Protein 1FYN (pdb70)

B-factor: mean 14.27, std 10.81, range [2.0, 55.13]

Structure (mmCIF, N/CA/C/O backbone):
data_1FYN
#
_entry.id   1FYN
#
_cell.length_a   42.000
_cell.length_b   43.300
_cell.length_c   65.400
_cell.angle_alpha   90.00
_cell.angle_beta   90.00
_cell.angle_gamma   90.00
#
_symmetry.space_group_name_H-M   'I 2 2 2'
#
loop_
_entity.id
_entity.type
_entity.pdbx_description
1 polymer 'PHOSPHOTRANSFERASE FYN'
2 polymer 3BP-2
3 water water
#
loop_
_atom_site.group_PDB
_atom_site.id
_atom_site.type_symbol
_atom_site.label_atom_id
_atom_site.label_alt_id
_atom_site.label_comp_id
_atom_site.label_asym_id
_atom_site.label_entity_id
_atom_site.label_seq_id
_atom_site.pdbx_PDB_ins_code
_atom_site.Cartn_x
_atom_site.Cartn_y
_atom_site.Cartn_z
_atom_site.occupancy
_atom_site.B_iso_or_equiv
_atom_site.auth_seq_id
_atom_site.auth_comp_id
_atom_site.auth_asym_id
_atom_site.auth_atom_id
_atom_site.pdbx_PDB_model_num
ATOM 1 N N . GLY A 1 1 ? -2.272 9.964 24.700 1.00 23.03 81 GLY A N 1
ATOM 2 C CA . GLY A 1 1 ? -3.415 9.434 25.472 1.00 21.77 81 GLY A CA 1
ATOM 3 C C . GLY A 1 1 ? -4.220 8.519 24.583 1.00 21.56 81 GLY A C 1
ATOM 4 O O . GLY A 1 1 ? -4.773 8.957 23.587 1.00 25.34 81 GLY A O 1
ATOM 5 N N . THR A 1 2 ? -4.325 7.264 24.991 1.00 21.09 82 THR A N 1
ATOM 6 C CA . THR A 1 2 ? -5.003 6.186 24.269 1.00 16.07 82 THR A CA 1
ATOM 7 C C . THR A 1 2 ? -4.162 5.721 23.088 1.00 13.19 82 THR A C 1
ATOM 8 O O . THR A 1 2 ? -3.826 4.550 23.010 1.00 14.65 82 THR A O 1
ATOM 12 N N . GLY A 1 3 ? -3.765 6.638 22.212 1.00 12.33 83 GLY A N 1
ATOM 13 C CA . GLY A 1 3 ? -2.935 6.282 21.067 1.00 11.74 83 GLY A CA 1
ATOM 14 C C . GLY A 1 3 ? -1.523 5.869 21.481 1.00 14.41 83 GLY A C 1
ATOM 15 O O . GLY A 1 3 ? -0.903 6.513 22.330 1.00 14.27 83 GLY A O 1
ATOM 16 N N . VAL A 1 4 ? -1.013 4.789 20.896 1.00 14.31 84 VAL A N 1
ATOM 17 C CA . VAL A 1 4 ? 0.319 4.294 21.231 1.00 12.18 84 VAL A CA 1
ATOM 18 C C . VAL A 1 4 ? 1.341 4.921 20.277 1.00 11.55 84 VAL A C 1
ATOM 19 O O . VAL A 1 4 ? 1.069 5.037 19.086 1.00 11.66 84 VAL A O 1
ATOM 23 N N . THR A 1 5 ? 2.492 5.351 20.805 1.00 11.20 85 THR A N 1
ATOM 24 C CA . THR A 1 5 ? 3.525 5.970 19.974 1.00 11.79 85 THR A CA 1
ATOM 25 C C . THR A 1 5 ? 4.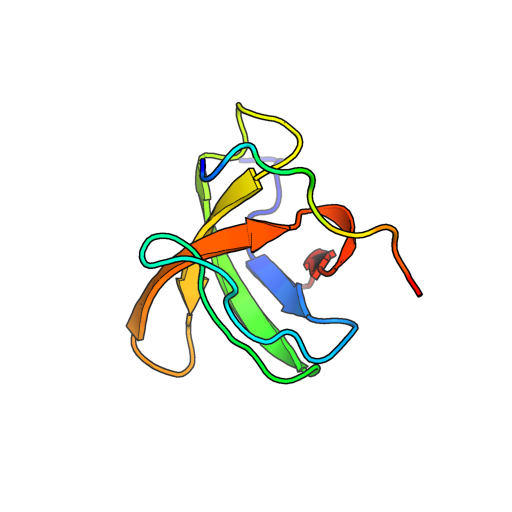891 5.263 19.977 1.00 11.29 85 THR A C 1
ATOM 26 O O . THR A 1 5 ? 5.830 5.735 19.360 1.00 13.52 85 THR A O 1
ATOM 30 N N . LEU A 1 6 ? 5.028 4.174 20.718 1.00 10.17 86 LEU A N 1
ATOM 31 C CA . LEU A 1 6 ? 6.283 3.428 20.712 1.00 8.38 86 LEU A CA 1
ATOM 32 C C . LEU A 1 6 ? 6.107 2.262 19.721 1.00 6.38 86 LEU A C 1
ATOM 33 O O . LEU A 1 6 ? 5.121 1.536 19.774 1.00 5.64 86 LEU A O 1
ATOM 38 N N . PHE A 1 7 ? 7.021 2.140 18.770 1.00 5.30 87 PHE A N 1
ATOM 39 C CA . PHE A 1 7 ? 6.945 1.111 17.747 1.00 2.46 87 PHE A CA 1
ATOM 40 C C . PHE A 1 7 ? 8.257 0.376 17.620 1.00 6.01 87 PHE A C 1
ATOM 41 O O . PHE A 1 7 ? 9.293 0.910 18.011 1.00 3.65 87 PHE A O 1
ATOM 49 N N . VAL A 1 8 ? 8.183 -0.848 17.078 1.00 4.62 88 VAL A N 1
ATOM 50 C CA . VAL A 1 8 ? 9.329 -1.718 16.866 1.00 2.64 88 VAL A CA 1
ATOM 51 C C . VAL A 1 8 ? 9.390 -2.094 15.394 1.00 4.06 88 VAL A C 1
ATOM 52 O O . VAL A 1 8 ? 8.349 -2.228 14.733 1.00 2.34 88 VAL A O 1
ATOM 56 N N . ALA A 1 9 ? 10.600 -2.163 14.845 1.00 5.37 89 ALA A N 1
ATOM 57 C CA . ALA A 1 9 ? 10.754 -2.515 13.439 1.00 5.91 89 ALA A CA 1
ATOM 58 C C . ALA A 1 9 ? 10.650 -4.016 13.256 1.00 5.55 89 ALA A C 1
ATOM 59 O O . ALA A 1 9 ? 11.275 -4.793 13.991 1.00 2.47 89 ALA A O 1
ATOM 61 N N . LEU A 1 10 ? 9.875 -4.412 12.260 1.00 5.40 90 LEU A N 1
ATOM 62 C CA . LEU A 1 10 ? 9.683 -5.815 11.965 1.00 9.02 90 LEU A CA 1
ATOM 63 C C . LEU A 1 10 ? 10.689 -6.307 10.924 1.00 10.54 90 LEU A C 1
ATOM 64 O O . LEU A 1 10 ? 11.032 -7.487 10.912 1.00 10.21 90 LEU A O 1
ATOM 69 N N . TYR A 1 11 ? 11.188 -5.395 10.085 1.00 12.19 91 TYR A N 1
ATOM 70 C CA . TYR A 1 11 ? 12.169 -5.733 9.048 1.00 12.32 91 TYR A CA 1
ATOM 71 C C . TYR A 1 11 ? 13.289 -4.690 9.010 1.00 14.17 91 TYR A C 1
ATOM 72 O O . TYR A 1 11 ? 13.149 -3.597 9.555 1.00 14.79 91 TYR A O 1
ATOM 81 N N . ASP A 1 12 ? 14.400 -5.049 8.367 1.00 14.28 92 ASP A N 1
ATOM 82 C CA . ASP A 1 12 ? 15.542 -4.152 8.192 1.00 15.42 92 ASP A CA 1
ATOM 83 C C . ASP A 1 12 ? 15.112 -3.192 7.082 1.00 13.16 92 ASP A C 1
ATOM 84 O O . ASP A 1 12 ? 14.318 -3.567 6.225 1.00 17.36 92 ASP A O 1
ATOM 89 N N . TYR A 1 13 ? 15.614 -1.967 7.078 1.00 11.53 93 TYR A 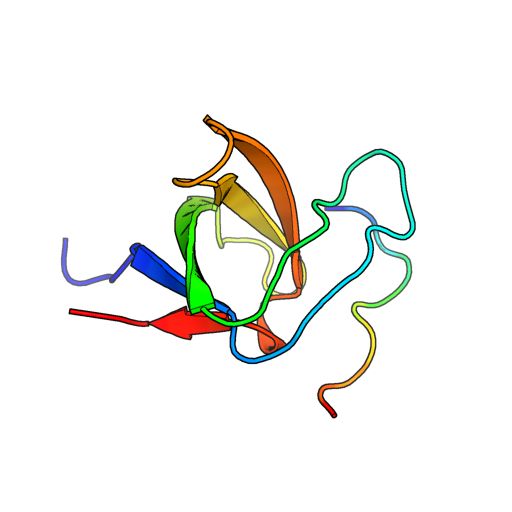N 1
ATOM 90 C CA . TYR A 1 13 ? 15.246 -1.021 6.030 1.00 8.31 93 TYR A CA 1
ATOM 91 C C . TYR A 1 13 ? 16.419 -0.102 5.805 1.00 8.19 93 TYR A C 1
ATOM 92 O O . TYR A 1 13 ? 17.060 0.326 6.752 1.00 8.96 93 TYR A O 1
ATOM 101 N N . GLU A 1 14 ? 16.701 0.186 4.543 1.00 8.75 94 GLU A N 1
ATOM 102 C CA . GLU A 1 14 ? 17.804 1.052 4.161 1.00 11.24 94 GLU A CA 1
ATOM 103 C C . GLU A 1 14 ? 17.242 2.313 3.544 1.00 11.64 94 GLU A C 1
ATOM 104 O O . GLU A 1 14 ? 16.555 2.247 2.535 1.00 13.08 94 GLU A O 1
ATOM 106 N N . ALA A 1 15 ? 17.471 3.445 4.188 1.00 13.89 95 ALA A N 1
ATOM 107 C CA . ALA A 1 15 ? 17.007 4.734 3.695 1.00 17.31 95 ALA A CA 1
ATOM 108 C C . ALA A 1 15 ? 17.312 4.917 2.212 1.00 23.43 95 ALA A C 1
ATOM 109 O O . ALA A 1 15 ? 18.474 4.780 1.786 1.00 25.57 95 ALA A O 1
ATOM 111 N N . ARG A 1 16 ? 16.273 5.232 1.436 1.00 26.19 96 ARG A N 1
ATOM 112 C CA . ARG A 1 16 ? 16.411 5.468 0.001 1.00 32.16 96 ARG A CA 1
ATOM 113 C C . ARG A 1 16 ? 16.744 6.931 -0.320 1.00 35.69 96 ARG A C 1
ATOM 114 O O . ARG A 1 16 ? 17.486 7.212 -1.263 1.00 37.44 96 ARG A O 1
ATOM 116 N N . THR A 1 17 ? 16.187 7.852 0.469 1.00 38.32 97 THR A N 1
ATOM 117 C CA . THR A 1 17 ? 16.386 9.295 0.292 1.00 37.06 97 THR A CA 1
ATOM 118 C C . THR A 1 17 ? 17.134 9.926 1.483 1.00 36.60 97 THR A C 1
ATOM 119 O O . THR A 1 17 ? 17.581 9.223 2.401 1.00 36.42 97 THR A O 1
ATOM 123 N N . GLU A 1 18 ? 17.288 11.247 1.447 1.00 36.33 98 GLU A N 1
ATOM 124 C CA . GLU A 1 18 ? 17.969 11.983 2.511 1.00 36.39 98 GLU A CA 1
ATOM 125 C C . GLU A 1 18 ? 17.050 12.180 3.705 1.00 30.94 98 GLU A C 1
ATOM 126 O O . GLU A 1 18 ? 17.513 12.347 4.813 1.00 31.73 98 GLU A O 1
ATOM 132 N N . ASP A 1 19 ? 15.744 12.136 3.473 1.00 30.14 99 ASP A N 1
ATOM 133 C CA . ASP A 1 19 ? 14.769 12.321 4.547 1.00 28.32 99 ASP A CA 1
ATOM 134 C C . ASP A 1 19 ? 14.438 11.098 5.409 1.00 23.59 99 ASP A C 1
ATOM 135 O O . ASP A 1 19 ? 14.141 11.249 6.595 1.00 21.01 99 ASP A O 1
ATOM 140 N N . ASP A 1 20 ? 14.440 9.901 4.818 1.00 19.88 100 ASP A N 1
ATOM 141 C CA . ASP A 1 20 ? 14.110 8.696 5.578 1.00 16.99 100 ASP A CA 1
ATOM 142 C C . ASP A 1 20 ? 15.253 8.096 6.394 1.00 13.45 100 ASP A C 1
ATOM 143 O O . ASP A 1 20 ? 16.425 8.364 6.132 1.00 11.85 100 ASP A O 1
ATOM 148 N N . LEU A 1 21 ? 14.875 7.332 7.417 1.00 11.68 101 LEU A N 1
ATOM 149 C CA . LEU A 1 21 ? 15.780 6.646 8.328 1.00 7.71 101 LEU A CA 1
ATOM 150 C C . LEU A 1 21 ? 16.019 5.172 7.927 1.00 8.71 101 LEU A C 1
ATOM 151 O O . LEU A 1 21 ? 15.136 4.536 7.349 1.00 10.83 101 LEU A O 1
ATOM 156 N N . SER A 1 22 ? 17.237 4.670 8.154 1.00 9.24 102 SER A N 1
ATOM 157 C CA . SER A 1 22 ? 17.588 3.257 7.926 1.00 6.70 102 SER A CA 1
ATOM 158 C C . SER A 1 22 ? 17.503 2.594 9.293 1.00 6.27 102 SER A C 1
ATOM 159 O O . SER A 1 22 ? 17.752 3.254 10.301 1.00 4.78 102 SER A O 1
ATOM 162 N N . PHE A 1 23 ? 17.161 1.305 9.350 1.00 6.72 103 PHE A N 1
ATOM 163 C CA . PHE A 1 23 ? 17.054 0.604 10.639 1.00 6.82 103 PHE A CA 1
ATOM 164 C C . PHE A 1 23 ? 17.140 -0.909 10.580 1.00 7.56 103 PHE A C 1
ATOM 165 O O . PHE A 1 23 ? 17.052 -1.515 9.513 1.00 6.07 103 PHE A O 1
ATOM 173 N N . HIS A 1 24 ? 17.366 -1.485 11.757 1.00 6.97 104 HIS A N 1
ATOM 174 C CA . HIS A 1 24 ? 17.460 -2.922 11.963 1.00 7.53 104 HIS A CA 1
ATOM 175 C C . HIS A 1 24 ? 16.131 -3.361 12.508 1.00 7.43 104 HIS A C 1
ATOM 176 O O . HIS A 1 24 ? 15.517 -2.621 13.258 1.00 5.46 104 HIS A O 1
ATOM 183 N N . LYS A 1 25 ? 15.728 -4.594 12.222 1.00 8.66 105 LYS A N 1
ATOM 184 C CA . LYS A 1 25 ? 14.512 -5.110 12.823 1.00 8.68 105 LYS A CA 1
ATOM 185 C C . LYS A 1 25 ? 14.814 -5.129 14.323 1.00 6.65 105 LYS A C 1
ATOM 186 O O . LYS A 1 25 ? 15.976 -5.282 14.713 1.00 10.38 105 LYS A O 1
ATOM 192 N N . GLY A 1 26 ? 13.829 -4.832 15.158 1.00 5.06 106 GLY A N 1
ATOM 193 C CA . GLY A 1 26 ? 14.081 -4.810 16.595 1.00 4.39 106 GLY A CA 1
ATOM 194 C C . GLY A 1 26 ? 14.341 -3.420 17.177 1.00 6.18 106 GLY A C 1
ATOM 195 O O . GLY A 1 26 ? 14.226 -3.211 18.385 1.00 5.61 106 GLY A O 1
ATOM 196 N N . GLU A 1 27 ? 14.681 -2.469 16.305 1.00 7.06 107 GLU A N 1
ATOM 197 C CA . GLU A 1 27 ? 14.952 -1.088 16.680 1.00 6.19 107 GLU A CA 1
ATOM 198 C C . GLU A 1 27 ? 13.635 -0.408 17.034 1.00 6.67 107 GLU A C 1
ATOM 199 O O . GLU A 1 27 ? 12.625 -0.615 16.353 1.00 8.12 107 GLU A O 1
ATOM 205 N N . LYS A 1 28 ? 13.646 0.344 18.134 1.00 6.16 108 LYS A N 1
ATOM 206 C CA . LYS A 1 28 ? 12.489 1.068 18.646 1.00 5.24 108 LYS A CA 1
ATOM 207 C C . LYS A 1 28 ? 12.428 2.528 18.192 1.00 4.74 108 LYS A C 1
ATOM 208 O O . LYS A 1 28 ? 13.438 3.229 18.151 1.00 2.00 108 LYS A O 1
ATOM 214 N N . PHE A 1 2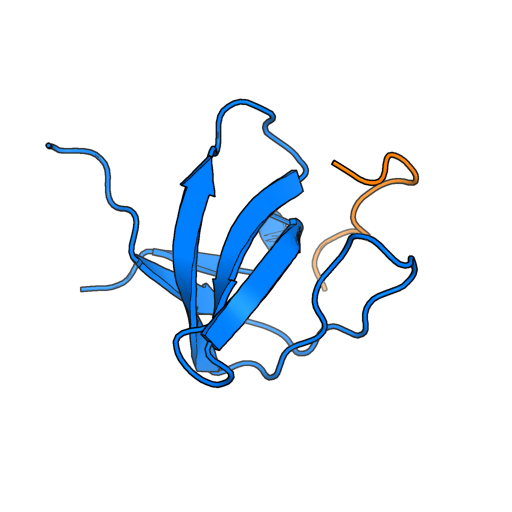9 ? 11.208 3.008 18.018 1.00 5.33 109 PHE A N 1
ATOM 215 C CA . PHE A 1 29 ? 10.965 4.348 17.553 1.00 6.39 109 PHE A CA 1
ATOM 216 C C . PHE A 1 29 ? 9.869 5.079 18.303 1.00 7.50 109 PHE A C 1
ATOM 217 O O . PHE A 1 29 ? 8.803 4.527 18.559 1.00 6.98 109 PHE A O 1
ATOM 225 N N . GLN A 1 30 ? 10.134 6.339 18.624 1.00 8.35 110 GLN A N 1
ATOM 226 C CA . GLN A 1 30 ? 9.133 7.202 19.239 1.00 10.86 110 GLN A CA 1
ATOM 227 C C . GLN A 1 30 ? 8.551 7.917 18.017 1.00 7.61 110 GLN A C 1
ATOM 228 O O . GLN A 1 30 ? 9.302 8.443 17.186 1.00 11.06 110 GLN A O 1
ATOM 234 N N . ILE A 1 31 ? 7.243 7.838 17.829 1.00 5.92 111 ILE A N 1
ATOM 235 C CA . ILE A 1 31 ? 6.627 8.481 16.671 1.00 5.60 111 ILE A CA 1
ATOM 236 C C . ILE A 1 31 ? 6.319 9.940 16.992 1.00 6.72 111 ILE A C 1
ATOM 237 O O . ILE A 1 31 ? 5.720 10.242 18.031 1.00 4.38 111 ILE A O 1
ATOM 242 N N . LEU A 1 32 ? 6.780 10.834 16.111 1.00 9.00 112 LEU A N 1
ATOM 243 C CA . LEU A 1 32 ? 6.577 12.274 16.268 1.00 8.72 112 LEU A CA 1
ATOM 244 C C . LEU A 1 32 ? 5.364 12.775 15.513 1.00 9.07 112 LEU A C 1
ATOM 245 O O . LEU A 1 32 ? 4.741 13.728 15.933 1.00 12.73 112 LEU A O 1
ATOM 250 N N . ASN A 1 33 ? 5.022 12.140 14.402 1.00 8.53 113 ASN A N 1
ATOM 251 C CA . ASN A 1 33 ? 3.842 12.542 13.642 1.00 9.21 113 ASN A CA 1
ATOM 252 C C . ASN A 1 33 ? 3.357 11.377 12.789 1.00 9.29 113 ASN A C 1
ATOM 253 O O . ASN A 1 33 ? 4.120 10.832 12.014 1.00 10.68 113 ASN A O 1
ATOM 258 N N . SER A 1 34 ? 2.095 10.997 12.916 1.00 9.53 114 SER A N 1
ATOM 259 C CA . SER A 1 34 ? 1.577 9.897 12.111 1.00 10.63 114 SER A CA 1
ATOM 260 C C . SER A 1 34 ? 0.362 10.331 11.302 1.00 13.37 114 SER A C 1
ATOM 261 O O . SER A 1 34 ? -0.430 9.495 10.877 1.00 15.30 114 SER A O 1
ATOM 264 N N . SER A 1 35 ? 0.252 11.622 11.019 1.00 13.33 115 SER A N 1
ATOM 265 C CA . SER A 1 35 ? -0.909 12.118 10.332 1.00 15.05 115 SER A CA 1
ATOM 266 C C . SER A 1 35 ? -0.901 11.909 8.842 1.00 19.31 115 SER A C 1
ATOM 267 O O . SER A 1 35 ? -1.935 12.081 8.190 1.00 19.56 115 SER A O 1
ATOM 270 N N . GLU A 1 36 ? 0.226 11.475 8.293 1.00 24.01 116 GLU A N 1
ATOM 271 C CA . GLU A 1 36 ? 0.283 11.294 6.850 1.00 28.12 116 GLU A CA 1
ATOM 272 C C . GLU A 1 36 ? -0.007 9.895 6.316 1.00 28.86 116 GLU A C 1
ATOM 273 O O . GLU A 1 36 ? -0.071 9.698 5.102 1.00 32.58 116 GLU A O 1
ATOM 279 N N . GLY A 1 37 ? -0.137 8.909 7.191 1.00 27.47 117 GLY A N 1
ATOM 280 C CA . GLY A 1 37 ? -0.466 7.583 6.697 1.00 29.13 117 GLY A CA 1
ATOM 281 C C . GLY A 1 37 ? 0.579 6.678 6.049 1.00 27.85 117 GLY A C 1
ATOM 282 O O . GLY A 1 37 ? 0.589 5.485 6.337 1.00 30.55 117 GLY A O 1
ATOM 283 N N . ASP A 1 38 ? 1.398 7.167 5.127 1.00 24.92 118 ASP A N 1
ATOM 284 C CA . ASP A 1 38 ? 2.400 6.279 4.528 1.00 23.05 118 ASP A CA 1
ATOM 285 C C . A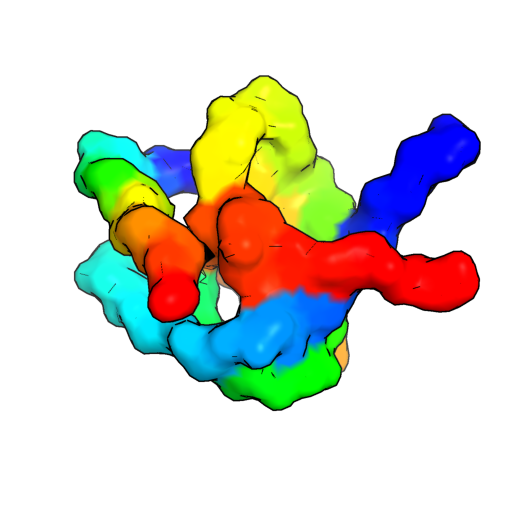SP A 1 38 ? 3.767 6.425 5.181 1.00 18.99 118 ASP A C 1
ATOM 286 O O . ASP A 1 38 ? 4.430 5.442 5.491 1.00 19.20 118 ASP A O 1
ATOM 291 N N . TRP A 1 39 ? 4.151 7.665 5.440 1.00 14.29 119 TRP A N 1
ATOM 292 C CA . TRP A 1 39 ? 5.422 7.964 6.061 1.00 10.30 119 TRP A CA 1
ATOM 293 C C . TRP A 1 39 ? 5.163 8.666 7.396 1.00 6.82 119 TRP A C 1
ATOM 294 O O . TRP A 1 39 ? 4.346 9.570 7.503 1.00 6.91 119 TRP A O 1
ATOM 305 N N . TRP A 1 40 ? 5.760 8.138 8.444 1.00 6.17 120 TRP A N 1
ATOM 306 C CA . TRP A 1 40 ? 5.604 8.686 9.775 1.00 5.58 120 TRP A CA 1
ATOM 307 C C . TRP A 1 40 ? 6.879 9.380 10.150 1.00 6.91 120 TRP A C 1
ATOM 308 O O . TRP A 1 40 ? 7.957 8.957 9.725 1.00 8.86 120 TRP A O 1
ATOM 319 N N . GLU A 1 41 ? 6.781 10.472 10.896 1.00 8.61 121 GLU A N 1
ATOM 320 C CA . GLU A 1 41 ? 8.004 11.121 11.338 1.00 10.54 121 GLU A CA 1
ATOM 321 C C . GLU A 1 41 ? 8.336 10.449 12.673 1.00 9.96 121 GLU A C 1
ATOM 322 O O . GLU A 1 41 ? 7.441 10.264 13.519 1.00 6.68 12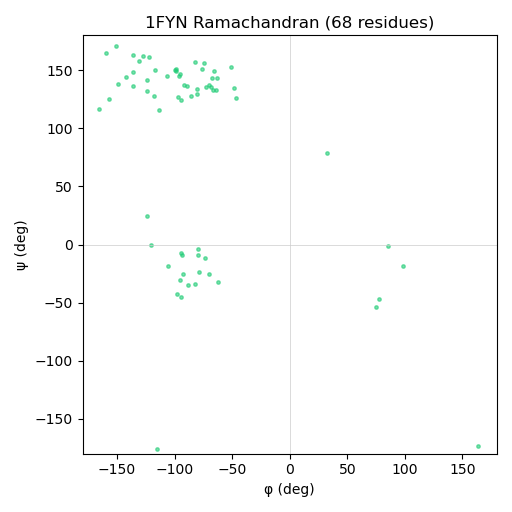1 GLU A O 1
ATOM 328 N N . ALA A 1 42 ? 9.606 10.111 12.879 1.00 6.39 122 ALA A N 1
ATOM 329 C CA . ALA A 1 42 ? 9.987 9.432 14.112 1.00 8.17 122 ALA A CA 1
ATOM 330 C C . ALA A 1 42 ? 11.416 9.691 14.566 1.00 4.94 122 ALA A C 1
ATOM 331 O O . ALA A 1 42 ? 12.226 10.251 13.844 1.00 2.00 122 ALA A O 1
ATOM 333 N N . ARG A 1 43 ? 11.687 9.228 15.779 1.00 4.09 123 ARG A N 1
ATOM 334 C CA . ARG A 1 43 ? 12.982 9.323 16.398 1.00 4.48 123 ARG A CA 1
ATOM 335 C C . ARG A 1 43 ? 13.427 7.913 16.792 1.00 3.86 123 ARG A C 1
ATOM 336 O O . ARG A 1 43 ? 12.673 7.156 17.372 1.00 5.52 123 ARG A O 1
ATOM 344 N N . SER A 1 44 ? 14.657 7.568 16.459 1.00 4.41 124 SER A N 1
ATOM 345 C CA . SER A 1 44 ? 15.221 6.291 16.815 1.00 3.25 124 SER A CA 1
ATOM 346 C C . SER A 1 44 ? 15.703 6.334 18.258 1.00 6.06 124 SER A C 1
ATOM 347 O O . SER A 1 44 ? 16.445 7.240 18.653 1.00 6.70 124 SER A O 1
ATOM 350 N N . LEU A 1 45 ? 15.298 5.351 19.053 1.00 6.77 125 LEU A N 1
ATOM 351 C CA . LEU A 1 45 ? 15.737 5.301 20.439 1.00 3.14 125 LEU A CA 1
ATOM 352 C C . LEU A 1 45 ? 17.130 4.721 20.460 1.00 3.83 125 LEU A C 1
ATOM 353 O O . LEU A 1 45 ? 17.754 4.632 21.516 1.00 9.24 125 LEU A O 1
ATOM 358 N N . THR A 1 46 ? 17.619 4.310 19.294 1.00 5.79 126 THR A N 1
ATOM 359 C CA . THR A 1 46 ? 18.954 3.741 19.205 1.00 7.39 126 THR A CA 1
ATOM 360 C C . THR A 1 46 ? 20.030 4.765 18.841 1.00 6.65 126 THR A C 1
ATOM 361 O O . THR A 1 46 ? 21.120 4.755 19.399 1.00 7.72 126 THR A O 1
ATOM 365 N N . THR A 1 47 ? 19.758 5.612 17.862 1.00 8.65 127 THR A N 1
ATOM 366 C CA . THR A 1 47 ? 20.764 6.578 17.461 1.00 10.06 127 THR A CA 1
ATOM 367 C C . THR A 1 47 ? 20.453 7.982 17.923 1.00 10.66 127 THR A C 1
ATOM 368 O O . THR A 1 47 ? 21.349 8.829 17.974 1.00 14.34 127 THR A O 1
ATOM 372 N N . GLY A 1 48 ? 19.192 8.215 18.274 1.00 8.07 128 GLY A N 1
ATOM 373 C CA . GLY A 1 48 ? 18.767 9.532 18.690 1.00 7.79 128 GLY A CA 1
ATOM 374 C C . GLY A 1 48 ? 18.415 10.360 17.460 1.00 9.08 128 GLY A C 1
ATOM 375 O O . GLY A 1 48 ? 17.988 11.501 17.586 1.00 14.41 128 GLY A O 1
ATOM 376 N N . GLU A 1 49 ? 18.570 9.778 16.276 1.00 7.80 129 GLU A N 1
ATOM 377 C CA . GLU A 1 49 ? 18.277 10.439 15.012 1.00 8.77 129 GLU A CA 1
ATOM 378 C C . GLU A 1 49 ? 16.787 10.574 14.7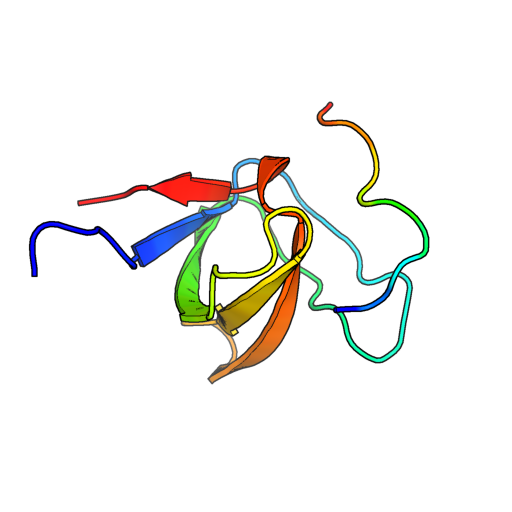14 1.00 10.10 129 GLU A C 1
ATOM 379 O O . GLU A 1 49 ? 15.962 9.760 15.156 1.00 8.45 129 GLU A O 1
ATOM 385 N N . THR A 1 50 ? 16.475 11.566 13.883 1.00 9.79 130 THR A N 1
ATOM 386 C CA . THR A 1 50 ? 15.114 11.910 13.481 1.00 8.89 130 THR A CA 1
ATOM 387 C C . THR A 1 50 ? 14.976 11.701 11.976 1.00 5.25 130 THR A C 1
ATOM 388 O O . THR A 1 50 ? 15.959 11.843 11.248 1.00 2.00 130 THR A O 1
ATOM 392 N N . GLY A 1 51 ? 13.769 11.372 11.520 1.00 3.62 131 GLY A N 1
ATOM 393 C CA . GLY A 1 51 ? 13.546 11.185 10.097 1.00 3.70 131 GLY A CA 1
ATOM 394 C C . GLY A 1 51 ? 12.260 10.435 9.832 1.00 4.69 131 GLY A C 1
ATOM 395 O O . GLY A 1 51 ? 11.512 10.150 10.760 1.00 7.25 131 GLY A O 1
ATOM 396 N N . TYR A 1 52 ? 12.018 10.088 8.579 1.00 5.50 132 TYR A N 1
ATOM 397 C CA . TYR A 1 52 ? 10.808 9.368 8.197 1.00 10.73 132 TYR A CA 1
ATOM 398 C C . TYR A 1 52 ? 11.036 7.860 8.054 1.00 8.93 132 TYR A C 1
ATOM 399 O O . TYR A 1 52 ? 12.128 7.446 7.672 1.00 6.90 132 TYR A O 1
ATOM 408 N N . ILE A 1 53 ? 9.977 7.074 8.297 1.00 6.43 133 ILE A N 1
ATOM 409 C CA . ILE A 1 53 ? 9.999 5.598 8.209 1.00 5.26 133 ILE A CA 1
ATOM 410 C C . ILE A 1 53 ? 8.676 5.062 7.625 1.00 4.30 133 ILE A C 1
ATOM 411 O O . ILE A 1 53 ? 7.618 5.640 7.881 1.00 4.13 133 ILE A O 1
ATOM 416 N N . PRO A 1 54 ? 8.715 3.979 6.814 1.00 3.33 134 PRO A N 1
ATOM 417 C CA . PRO A 1 54 ? 7.468 3.424 6.232 1.00 2.75 134 PRO A CA 1
ATOM 418 C C . PRO A 1 54 ? 6.613 2.854 7.366 1.00 4.32 134 PRO A C 1
ATOM 419 O O . PRO A 1 54 ? 7.140 2.145 8.226 1.00 4.76 134 PRO A O 1
ATOM 423 N N . SER A 1 55 ? 5.317 3.167 7.400 1.00 5.27 135 SER A N 1
ATOM 424 C CA . SER A 1 55 ? 4.464 2.686 8.485 1.00 5.24 135 SER A CA 1
ATOM 425 C C . SER A 1 55 ? 4.167 1.192 8.475 1.00 7.81 135 SER A C 1
ATOM 426 O O . SER A 1 55 ? 3.899 0.613 9.525 1.00 8.88 135 SER A O 1
ATOM 429 N N . ASN A 1 56 ? 4.238 0.571 7.298 1.00 10.56 136 ASN A N 1
ATOM 430 C CA . ASN A 1 56 ? 3.984 -0.866 7.129 1.00 9.74 136 ASN A CA 1
ATOM 431 C C . ASN A 1 56 ? 5.108 -1.762 7.657 1.00 9.95 136 ASN A C 1
ATOM 432 O O . ASN A 1 56 ? 4.935 -2.973 7.818 1.00 8.95 136 ASN A O 1
ATOM 437 N N . TYR A 1 57 ? 6.245 -1.149 7.970 1.00 10.23 137 TYR A N 1
ATOM 438 C CA . TYR A 1 57 ? 7.421 -1.861 8.478 1.00 5.50 137 TYR A CA 1
ATOM 439 C C . TYR A 1 57 ? 7.551 -1.929 9.989 1.00 5.21 137 TYR A C 1
ATOM 440 O O . TYR A 1 57 ? 8.408 -2.651 10.476 1.00 7.16 137 TYR A O 1
ATOM 449 N N . VAL A 1 58 ? 6.717 -1.202 10.732 1.00 5.00 138 VAL A N 1
ATOM 450 C CA . VAL A 1 58 ? 6.834 -1.184 12.193 1.00 4.84 138 VAL A CA 1
ATOM 451 C C . VAL A 1 58 ? 5.553 -1.631 12.878 1.00 5.03 138 VAL A C 1
ATOM 452 O O . VAL A 1 58 ? 4.494 -1.598 12.263 1.00 5.61 138 VAL A O 1
ATOM 456 N N . ALA A 1 59 ? 5.643 -2.022 14.150 1.00 2.00 139 ALA A N 1
ATOM 457 C CA . ALA A 1 59 ? 4.477 -2.497 14.897 1.00 2.75 139 ALA A CA 1
ATOM 458 C C . ALA A 1 59 ? 4.466 -1.883 16.302 1.00 3.90 139 ALA A C 1
ATOM 459 O O . ALA A 1 59 ? 5.538 -1.652 16.861 1.00 5.83 139 ALA A O 1
ATOM 461 N N . PRO A 1 60 ? 3.266 -1.642 16.902 1.00 4.73 140 PRO A N 1
ATOM 462 C CA . PRO A 1 60 ? 3.129 -1.049 18.248 1.00 3.09 140 PRO A CA 1
ATOM 463 C C . PRO A 1 60 ? 3.572 -1.957 19.396 1.00 5.38 140 PRO A C 1
ATOM 464 O O . PRO A 1 60 ? 3.197 -3.132 19.441 1.00 5.65 140 PRO A O 1
ATOM 468 N N . VAL A 1 61 ? 4.293 -1.398 20.368 1.00 8.60 141 VAL A N 1
ATOM 469 C CA . VAL A 1 61 ? 4.765 -2.179 21.517 1.00 12.87 141 VAL A CA 1
ATOM 470 C C . VAL A 1 61 ? 4.420 -1.611 22.891 1.00 18.04 141 VAL A C 1
ATOM 471 O O . VAL A 1 61 ? 4.120 -0.430 23.012 1.00 17.48 141 VAL A O 1
ATOM 475 N N . ASP A 1 62 ? 4.510 -2.483 23.903 1.00 24.91 142 ASP A N 1
ATOM 476 C CA . ASP A 1 62 ? 4.254 -2.232 25.337 1.00 30.95 142 ASP A CA 1
ATOM 477 C C . ASP A 1 62 ? 2.893 -2.608 25.934 1.00 34.05 142 ASP A C 1
ATOM 478 O O . ASP A 1 62 ? 1.844 -2.313 25.328 1.00 36.25 142 ASP A O 1
ATOM 484 N N . PRO B 2 1 ? 8.174 13.123 5.210 0.50 14.58 1 PRO B N 1
ATOM 485 C CA . PRO B 2 1 ? 7.396 12.499 4.105 0.50 14.22 1 PRO B CA 1
ATOM 486 C C . PRO B 2 1 ? 8.120 12.549 2.709 0.50 14.56 1 PRO B C 1
ATOM 487 O O . PRO B 2 1 ? 7.988 13.533 1.970 0.50 17.69 1 PRO B O 1
ATOM 489 N N . PRO B 2 2 ? 8.935 11.510 2.369 0.50 13.05 2 PRO B N 1
ATOM 490 C CA . PRO B 2 2 ? 9.685 11.353 1.049 0.50 12.32 2 PRO B CA 1
ATOM 491 C C . PRO B 2 2 ? 8.999 11.212 -0.429 0.50 13.42 2 PRO B C 1
ATOM 492 O O . PRO B 2 2 ? 9.745 11.656 -1.383 0.50 12.99 2 PRO B O 1
ATOM 496 N N . ALA B 2 3 ? 7.774 10.582 -0.590 0.50 13.20 3 ALA B N 1
ATOM 497 C CA . ALA B 2 3 ? 6.768 10.281 -1.839 0.50 13.82 3 ALA B CA 1
ATOM 498 C C . ALA B 2 3 ? 7.264 10.034 -3.296 0.50 13.73 3 ALA B C 1
ATOM 499 O O . ALA B 2 3 ? 7.056 10.927 -4.190 0.50 14.09 3 ALA B O 1
ATOM 501 N N . TYR B 2 4 ? 7.605 8.885 -3.156 0.50 13.66 4 TYR B N 1
ATOM 502 C CA . TYR B 2 4 ? 8.344 7.971 -3.824 0.50 12.69 4 TYR B CA 1
ATOM 503 C C . TYR B 2 4 ? 7.727 6.861 -2.891 0.50 12.85 4 TYR B C 1
ATOM 504 O O . TYR B 2 4 ? 7.907 6.862 -1.684 0.50 14.91 4 TYR B O 1
ATOM 513 N N . PRO B 2 5 ? 6.957 5.858 -3.330 0.50 12.61 5 PRO B N 1
ATOM 514 C CA . PRO B 2 5 ? 6.151 4.953 -2.370 0.50 12.45 5 PRO B CA 1
ATOM 515 C C . PRO B 2 5 ? 6.848 4.060 -1.381 0.50 11.87 5 PRO B C 1
ATOM 516 O O . PRO B 2 5 ? 7.820 3.324 -1.795 0.50 9.92 5 PRO B O 1
ATOM 520 N N . PRO B 2 6 ? 6.442 4.030 -0.073 0.50 11.96 6 PRO B N 1
ATOM 521 C CA . PRO B 2 6 ? 7.043 3.105 0.837 0.50 11.07 6 PRO B CA 1
ATOM 522 C C . PRO B 2 6 ? 6.979 1.769 0.069 0.50 10.89 6 PRO B C 1
ATOM 523 O O . PRO B 2 6 ? 5.941 1.432 -0.529 0.50 12.45 6 PRO B O 1
ATOM 527 N N . PRO B 2 7 ? 8.081 1.001 0.061 0.50 9.39 7 PRO B N 1
ATOM 528 C CA . PRO B 2 7 ? 8.058 -0.276 -0.653 0.50 9.66 7 PRO B CA 1
ATOM 529 C C . PRO B 2 7 ? 7.108 -1.211 0.074 0.50 10.44 7 PRO B C 1
ATOM 530 O O . PRO B 2 7 ? 7.012 -1.153 1.302 0.50 10.50 7 PRO B O 1
ATOM 534 N N . PRO B 2 8 ? 6.359 -2.053 -0.673 0.50 12.26 8 PRO B N 1
ATOM 535 C CA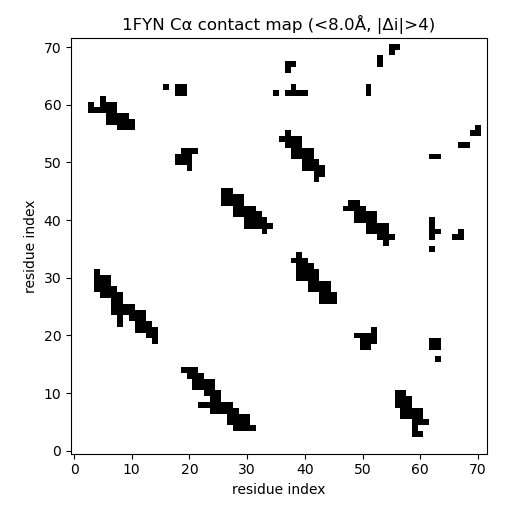 . PRO B 2 8 ? 5.402 -2.997 -0.074 0.50 11.33 8 PRO B CA 1
ATOM 536 C C . PRO B 2 8 ? 6.061 -3.821 1.025 0.50 10.45 8 PRO B C 1
ATOM 537 O O . PRO B 2 8 ? 7.279 -4.037 1.001 0.50 11.11 8 PRO B O 1
ATOM 541 N N . VAL B 2 9 ? 5.264 -4.272 1.989 0.50 9.18 9 VAL B N 1
ATOM 542 C CA . VAL B 2 9 ? 5.810 -5.076 3.073 0.50 11.15 9 VAL B CA 1
ATOM 543 C C . VAL B 2 9 ? 6.303 -6.403 2.483 0.50 12.29 9 VAL B C 1
ATOM 544 O O . VAL B 2 9 ? 5.853 -6.822 1.401 0.50 12.16 9 VAL B O 1
ATOM 548 N N . PRO B 2 10 ? 7.343 -6.987 3.094 0.50 12.58 10 PRO B N 1
ATOM 549 C CA . PRO B 2 10 ? 7.870 -8.259 2.601 0.50 13.16 10 PRO B CA 1
ATOM 550 C C . PRO B 2 10 ? 6.901 -9.431 2.840 0.50 14.18 10 PRO B C 1
ATOM 551 O O . PRO B 2 10 ? 6.996 -10.402 2.057 0.50 14.37 10 PRO B O 1
#

Organism: Homo sapiens (NCBI:txid9606)

InterPro domains:
  IPR000719 Protein kinase domain [PS50011] (271-524)
  IPR000980 SH2 domain [PF00017] (149-231)
  IPR000980 SH2 domain [PS50001] (149-246)
  IPR000980 SH2 domain [SM00252] (147-237)
  IPR001245 Serine-threonine/tyrosine-protein kinase, catalytic domain [PF07714] (271-520)
  IPR001245 Serine-threonine/tyrosine-protein kinase, catalytic domain [PR00109] (342-355)
  IPR001245 Serine-threonine/tyrosine-protein kinase, catalytic domain [PR00109] (380-398)
  IPR001245 Serine-threonine/tyrosine-protein kinase, catalytic domain [PR00109] (428-438)
  IPR001245 Serine-threonine/tyrosine-protein kinase, catalytic domain [PR00109] (447-469)
  IPR001245 Serine-threonine/tyrosine-protein kinase, catalytic domain [PR00109] (491-513)
  IPR001452 SH3 domain [PF00018] (88-135)
  IPR001452 SH3 domain [PR00452] (85-95)
  IPR001452 SH3 domain [PR00452] (99-114)
  IPR001452 SH3 domain [PR00452] (116-125)
  IPR001452 SH3 domain [PR00452] (129-141)
  IPR001452 SH3 domain [PS50002] (82-143)
  IPR001452 SH3 domain [SM00326] (85-142)
  IPR008266 Tyrosine-protein kinase, active site [PS00109] (386-398)
  IPR011009 Protein kinase-like domain superfamily [SSF56112] (258-529)
  IPR017441 Protein kinase, ATP binding site [PS00107] (277-299)

Radius of gyration: 11.02 Å; Cα contacts (8 Å, |Δi|>4): 150; chains: 2; bounding box: 26×21×29 Å

Foldseek 3Di:
DPDFFKKFFQAFADDPDPAADTGHGGWIWGFDACVPPQWTWIATPVPRDTGIDGPVGIGGDD/DPPPDDPDDD

Secondary structure (DSSP, 8-state):
--S--EEEESS-B---SSSBPPB-TT-EEEEEE-TTSSEEEEEETTT--EEEEEGGGEEE--/---SPPPPP-

Nearest PDB structures (foldseek):
  1fyn-assembly1_A  TM=1.016E+00  e=9.077E-12  Homo sapiens
  6ipy-assembly1_A  TM=9.422E-01  e=3.827E-10  Homo sapiens
  7a39-assembly2_B  TM=9.812E-01  e=2.870E-09  Gallus gallus
  7a3c-assembly2_B  TM=9.651E-01  e=4.818E-09  Gallus gallus
  7jt9-assembly1_A  TM=9.149E-01  e=2.710E-09  Homo sapiens

CATH classification: 2.30.30.40

GO terms:
  GO:0004713 protein tyrosine kinase activity (F, IDA)
  GO:0045121 membrane raft (C, IDA)
  GO:0030101 natural killer cell activation (P, IDA)
  GO:0004715 non-membrane spanning protein tyrosine kinase ac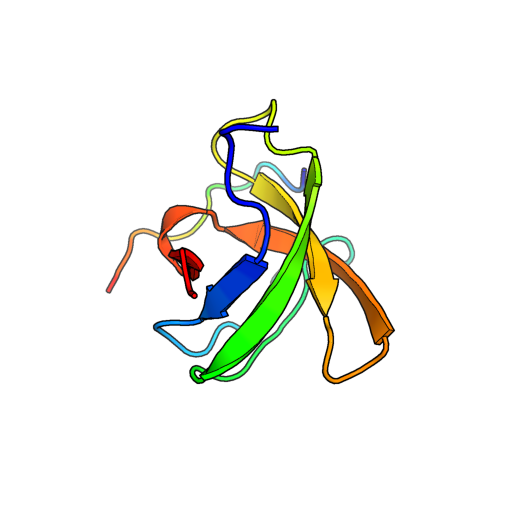tivity (F, IDA)
  GO:0016004 phospholipase activator activity (F, IDA)
  GO:0030425 dendrite (C, IDA)
  GO:0007216 G protein-coupled glutamate receptor signaling pathway (P, IDA)
  GO:0003015 heart process (P, IGI)
  GO:0004713 protein tyrosine kinase activity (F, TAS)
  GO:0045121 membrane raft (C, TAS)
  GO:1905477 positive regulation of protein localization to membrane (P, TAS)
  GO:0097062 dendritic spine maintenance (P, TAS)
  GO:0048156 tau protein binding (F, TAS)
  GO:0035556 intracellular signal transduction (P, IMP)
  GO:0045121 membrane raft (C, IMP)
  GO:1904646 cellular response to amyloid-beta (P, IMP)
  GO:0097110 scaffold protein binding (F, IPI)
  GO:0043274 phospholipase binding (F, IPI)
  GO:0019899 enzyme binding (F, IPI)
  GO:0001664 G protein-coupled receptor binding (F, IPI)

Solvent-accessible surface area: 4396 Å² total; per-residue (Å²): 112,150,55,83,65,44,18,23,4,87,70,82,23,80,39,62,42,172,72,8,15,65,10,131,127,44,18,72,0,61,16,95,75,63,102,96,52,56,5,41,53,0,115,2,95,93,92,35,107,74,7,57,0,0,24,52,19,13,25,89,38,192,44,27,88,117,117,26,51,114,70,125

Sequence (72 aa):
GTGVTLFVALYDYEARTEDDLSFHKGEKFQILNSSEGDWWEARSLTTGETGYIPSNYVAPVDPPAYPPPPVP